Protein AF-A0A8T4XMF0-F1 (afdb_monomer_lite)

Sequence (176 aa):
LPIVILFSVSLYFYAMGRQKHLDGIYAISWLIYLPSLLYFSRIDWLQVLGLPINFQMFETKLSFTETLIIGISLVTGRILLFYISQIREIYLELLGRGAEKNDLEHVLPGMMMFTLLLAGSSTAASLAVSYLIPVFRHLLNSIIALLPYPYIIIGVICLTIIPLCIIIYFHSGASD

Structure (mmCIF, N/CA/C/O backbone):
data_AF-A0A8T4XMF0-F1
#
_entry.id   AF-A0A8T4XMF0-F1
#
loop_
_atom_site.group_PDB
_atom_site.id
_atom_site.type_symbol
_atom_site.label_atom_id
_atom_site.label_alt_id
_atom_site.label_comp_id
_atom_site.label_asym_id
_atom_site.label_entity_id
_atom_site.label_seq_id
_atom_site.pdbx_PDB_ins_code
_atom_site.Cartn_x
_atom_site.Cartn_y
_atom_site.Cartn_z
_atom_site.occupancy
_atom_site.B_iso_or_equiv
_atom_site.auth_seq_id
_atom_site.auth_comp_id
_atom_site.auth_asym_id
_atom_site.auth_atom_id
_atom_site.pdbx_PDB_model_num
ATOM 1 N N . LEU A 1 1 ? 13.112 -12.729 10.456 1.00 49.41 1 LEU A N 1
ATOM 2 C CA . LEU A 1 1 ? 13.511 -11.957 11.658 1.00 49.41 1 LEU A CA 1
ATOM 3 C C . LEU A 1 1 ? 13.043 -10.494 11.622 1.00 49.41 1 LEU A C 1
ATOM 5 O O . LEU A 1 1 ? 12.289 -10.139 12.518 1.00 49.41 1 LEU A O 1
ATOM 9 N N . PRO A 1 2 ? 13.358 -9.669 10.600 1.00 53.09 2 PRO A N 1
ATOM 10 C CA . PRO A 1 2 ? 12.950 -8.255 10.584 1.00 53.09 2 PRO A CA 1
ATOM 11 C C . PRO A 1 2 ? 11.427 -8.062 10.521 1.00 53.09 2 PRO A C 1
ATOM 13 O O . PRO A 1 2 ? 10.893 -7.233 11.242 1.00 53.09 2 PRO A O 1
ATOM 16 N N . ILE A 1 3 ? 10.717 -8.894 9.750 1.00 54.03 3 ILE A N 1
ATOM 17 C CA . ILE A 1 3 ? 9.246 -8.857 9.631 1.00 54.03 3 ILE A CA 1
ATOM 18 C C . ILE A 1 3 ? 8.566 -9.107 10.982 1.00 54.03 3 ILE A C 1
ATOM 20 O O . ILE A 1 3 ? 7.622 -8.415 11.336 1.00 54.03 3 ILE A O 1
ATOM 24 N N . VAL A 1 4 ? 9.079 -10.063 11.763 1.00 59.31 4 VAL A N 1
ATOM 25 C CA . VAL A 1 4 ? 8.535 -10.395 13.088 1.00 59.31 4 VAL A CA 1
ATOM 26 C C . VAL A 1 4 ? 8.745 -9.233 14.053 1.00 59.31 4 VAL A C 1
ATOM 28 O O . VAL A 1 4 ? 7.837 -8.894 14.796 1.00 59.31 4 VAL A O 1
ATOM 31 N N . ILE A 1 5 ? 9.904 -8.574 14.006 1.00 65.44 5 ILE A N 1
ATOM 32 C CA . ILE A 1 5 ? 10.178 -7.394 14.835 1.00 65.44 5 ILE A CA 1
ATOM 33 C C . ILE A 1 5 ? 9.244 -6.241 14.446 1.00 65.44 5 ILE A C 1
ATOM 35 O O . ILE A 1 5 ? 8.637 -5.632 15.318 1.00 65.44 5 ILE A O 1
ATOM 39 N N . LEU A 1 6 ? 9.070 -5.979 13.150 1.00 62.56 6 LEU A N 1
ATOM 40 C CA . LEU A 1 6 ? 8.220 -4.898 12.639 1.00 62.56 6 LEU A CA 1
ATOM 41 C C . LEU A 1 6 ? 6.738 -5.118 12.991 1.00 62.56 6 LEU A C 1
ATOM 43 O O . LEU A 1 6 ? 6.036 -4.189 13.403 1.00 62.56 6 LEU A O 1
ATOM 47 N N . PHE A 1 7 ? 6.286 -6.371 12.904 1.00 63.69 7 PHE A N 1
ATOM 48 C CA . PHE A 1 7 ? 4.936 -6.777 13.280 1.00 63.69 7 PHE A CA 1
ATOM 49 C C . PHE A 1 7 ? 4.720 -6.699 14.798 1.00 63.69 7 PHE A C 1
ATOM 51 O O . PHE A 1 7 ? 3.725 -6.130 15.242 1.00 63.69 7 PHE A O 1
ATOM 58 N N . SER A 1 8 ? 5.678 -7.174 15.601 1.00 64.69 8 SER A N 1
ATOM 59 C CA . SER A 1 8 ? 5.637 -7.095 17.069 1.00 64.69 8 SER A CA 1
ATOM 60 C C . SER A 1 8 ? 5.670 -5.657 17.581 1.00 64.69 8 SER A C 1
ATOM 62 O O . SER A 1 8 ? 4.947 -5.324 18.514 1.00 64.69 8 SER A O 1
ATOM 64 N N . VAL A 1 9 ? 6.460 -4.784 16.953 1.00 63.97 9 VAL A N 1
ATOM 65 C CA . VAL A 1 9 ? 6.493 -3.351 17.268 1.00 63.97 9 VAL A CA 1
ATOM 66 C C . VAL A 1 9 ? 5.151 -2.703 16.915 1.00 63.97 9 VAL A C 1
ATOM 68 O O . VAL A 1 9 ? 4.584 -1.999 17.746 1.00 63.97 9 VAL A O 1
ATOM 71 N N . SER A 1 10 ? 4.578 -3.001 15.744 1.00 60.16 10 SER A N 1
ATOM 72 C CA . SER A 1 10 ? 3.245 -2.496 15.373 1.00 60.16 10 SER A CA 1
ATOM 73 C C . SER A 1 10 ? 2.148 -2.962 16.341 1.00 60.16 10 SER A C 1
ATOM 75 O O . SER A 1 10 ? 1.297 -2.161 16.722 1.00 60.16 10 SER A O 1
ATOM 77 N N . LEU A 1 11 ? 2.196 -4.220 16.796 1.00 64.50 11 LEU A N 1
ATOM 78 C CA . LEU A 1 11 ? 1.278 -4.778 17.800 1.00 64.50 11 LEU A CA 1
ATOM 79 C C . LEU A 1 11 ? 1.460 -4.154 19.191 1.00 64.50 11 LEU A C 1
ATOM 81 O O . LEU A 1 11 ? 0.478 -3.858 19.872 1.00 64.50 11 LEU A O 1
ATOM 85 N N . TYR A 1 12 ? 2.704 -3.918 19.608 1.00 65.56 12 TYR A N 1
ATOM 86 C CA . TYR A 1 12 ? 3.015 -3.251 20.873 1.00 65.56 12 TYR A CA 1
ATOM 87 C C . TYR A 1 12 ? 2.469 -1.816 20.897 1.00 65.56 12 TYR A C 1
ATOM 89 O O . TYR A 1 12 ? 1.820 -1.406 21.858 1.00 65.56 12 TYR A O 1
ATOM 97 N N . PHE A 1 13 ? 2.653 -1.060 19.812 1.00 57.72 13 PHE A N 1
ATOM 98 C CA . PHE A 1 13 ? 2.126 0.302 19.720 1.00 57.72 13 PHE A CA 1
ATOM 99 C C . PHE A 1 13 ? 0.607 0.353 19.508 1.00 57.72 13 PHE A C 1
ATOM 101 O O . PHE A 1 13 ? -0.036 1.284 19.999 1.00 57.72 13 PHE A O 1
ATOM 108 N N . TYR A 1 14 ? 0.018 -0.667 18.873 1.00 58.78 14 TYR A N 1
ATOM 109 C CA . TYR A 1 14 ? -1.432 -0.885 18.858 1.00 58.78 14 TYR A CA 1
ATOM 110 C C . TYR A 1 14 ? -1.993 -1.011 20.283 1.00 58.78 14 TYR A C 1
ATOM 112 O O . TYR A 1 14 ? -2.947 -0.311 20.624 1.00 58.78 14 TYR A O 1
ATOM 120 N N . ALA A 1 15 ? -1.351 -1.805 21.149 1.00 59.88 15 ALA A N 1
ATOM 121 C CA . ALA A 1 15 ? -1.756 -1.944 22.550 1.00 59.88 15 ALA A CA 1
ATOM 122 C C . ALA A 1 15 ? -1.657 -0.622 23.342 1.00 59.88 15 ALA A C 1
ATOM 124 O O . ALA A 1 15 ? -2.391 -0.417 24.306 1.00 59.88 15 ALA A O 1
ATOM 125 N N . MET A 1 16 ? -0.786 0.299 22.918 1.00 57.88 16 MET A N 1
ATOM 126 C CA . MET A 1 16 ? -0.535 1.575 23.599 1.00 57.88 16 MET A CA 1
ATOM 127 C C . MET A 1 16 ? -1.443 2.732 23.131 1.00 57.88 16 MET A C 1
ATOM 129 O O . MET A 1 16 ? -1.453 3.803 23.740 1.00 57.88 16 MET A O 1
ATOM 133 N N . GLY A 1 17 ? -2.254 2.524 22.086 1.00 51.12 17 GLY A N 1
ATOM 134 C CA . GLY A 1 17 ? -3.506 3.256 21.862 1.00 51.12 17 GLY A CA 1
ATOM 135 C C . GLY A 1 17 ? -3.433 4.765 21.583 1.00 51.12 17 GLY A C 1
ATOM 136 O O . GLY A 1 17 ? -4.471 5.423 21.701 1.00 51.12 17 GLY A O 1
ATOM 137 N N . ARG A 1 18 ? -2.273 5.333 21.213 1.00 56.38 18 ARG A N 1
ATOM 138 C CA . ARG A 1 18 ? -2.134 6.753 20.821 1.00 56.38 18 ARG A CA 1
ATO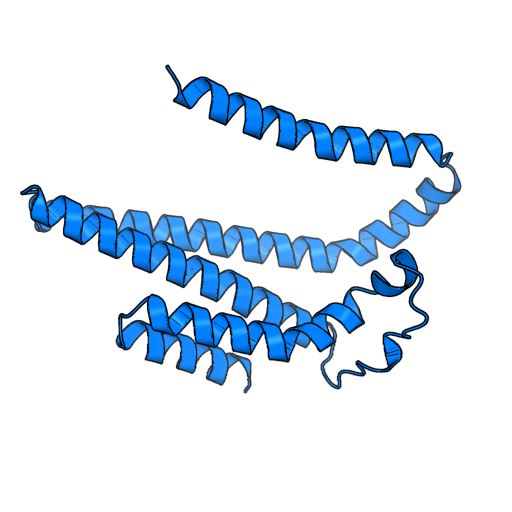M 139 C C . ARG A 1 18 ? -1.603 6.913 19.396 1.00 56.38 18 ARG A C 1
ATOM 141 O O . ARG A 1 18 ? -0.402 6.818 19.154 1.00 56.38 18 ARG A O 1
ATOM 148 N N . GLN A 1 19 ? -2.507 7.288 18.494 1.00 57.97 19 GLN A N 1
ATOM 149 C CA . GLN A 1 19 ? -2.270 7.603 17.078 1.00 57.97 19 GLN A CA 1
ATOM 150 C C . GLN A 1 19 ? -1.078 8.560 16.862 1.00 57.97 19 GLN A C 1
ATOM 152 O O . GLN A 1 19 ? -0.216 8.291 16.033 1.00 57.97 19 GLN A O 1
ATOM 157 N N . LYS A 1 20 ? -0.925 9.591 17.713 1.00 59.78 20 LYS A N 1
ATOM 158 C CA . LYS A 1 20 ? 0.198 10.554 17.646 1.00 59.78 20 LYS A CA 1
ATOM 159 C C . LYS A 1 20 ? 1.598 9.935 17.757 1.00 59.78 20 LYS A C 1
ATOM 161 O O . LYS A 1 20 ? 2.550 10.531 17.269 1.00 59.78 20 LYS A O 1
ATOM 166 N N . HIS A 1 21 ? 1.749 8.788 18.420 1.00 61.59 21 HIS A N 1
ATOM 167 C CA . HIS A 1 21 ? 3.061 8.139 18.559 1.00 61.59 21 HIS A CA 1
ATOM 168 C C . HIS A 1 21 ? 3.352 7.178 17.396 1.00 61.59 21 HIS A C 1
ATOM 170 O O . HIS A 1 21 ? 4.514 6.888 17.121 1.00 61.59 21 HIS A O 1
ATOM 176 N N . LEU A 1 22 ? 2.315 6.726 16.681 1.00 64.75 22 LEU A N 1
ATOM 177 C CA . LEU A 1 22 ? 2.446 5.827 15.534 1.00 64.75 22 LEU A CA 1
ATOM 178 C C . LEU A 1 22 ? 3.026 6.539 14.310 1.00 64.75 22 LEU A C 1
ATOM 180 O O . LEU A 1 22 ? 3.891 5.973 13.644 1.00 64.75 22 LEU A O 1
ATOM 184 N N . ASP A 1 23 ? 2.621 7.784 14.050 1.00 68.75 23 ASP A N 1
ATOM 185 C CA . ASP A 1 23 ? 3.101 8.539 12.885 1.00 68.75 23 ASP A CA 1
ATOM 186 C C . ASP A 1 23 ? 4.615 8.769 12.920 1.00 68.75 23 ASP A C 1
ATOM 188 O O . ASP A 1 23 ? 5.286 8.612 11.902 1.00 68.75 23 ASP A O 1
ATOM 192 N N . GLY A 1 24 ? 5.176 9.073 14.097 1.00 69.56 24 GLY A N 1
ATOM 193 C CA . GLY A 1 24 ? 6.617 9.284 14.258 1.00 69.56 24 GLY A CA 1
ATOM 194 C C . GLY A 1 24 ? 7.430 8.018 13.988 1.00 69.56 24 GLY A C 1
ATOM 195 O O . GLY A 1 24 ? 8.439 8.059 13.288 1.00 69.56 24 GLY A O 1
ATOM 196 N N . ILE A 1 25 ? 6.966 6.868 14.478 1.00 69.75 25 ILE A N 1
ATOM 197 C CA . ILE A 1 25 ? 7.649 5.581 14.280 1.00 69.75 25 ILE A CA 1
ATOM 198 C C . ILE A 1 25 ? 7.533 5.128 12.830 1.00 69.75 25 ILE A C 1
ATOM 200 O O . ILE A 1 25 ? 8.513 4.642 12.265 1.00 69.75 25 ILE A O 1
ATOM 204 N N . TYR A 1 26 ? 6.370 5.321 12.205 1.00 75.75 26 TYR A N 1
ATOM 205 C CA . TYR A 1 26 ? 6.212 5.065 10.778 1.00 75.75 26 TYR A CA 1
ATOM 206 C C . TYR A 1 26 ? 7.091 5.985 9.941 1.00 75.75 26 TYR A C 1
ATOM 208 O O . TYR A 1 26 ? 7.727 5.500 9.012 1.00 75.75 26 TYR A O 1
ATOM 216 N N . ALA A 1 27 ? 7.176 7.274 10.274 1.00 76.38 27 ALA A N 1
ATOM 217 C CA . ALA A 1 27 ? 8.048 8.217 9.581 1.00 76.38 27 ALA A CA 1
ATOM 218 C C . ALA A 1 27 ? 9.523 7.811 9.699 1.00 76.38 27 ALA A C 1
ATOM 220 O O . ALA A 1 27 ? 10.227 7.798 8.694 1.00 76.38 27 ALA A O 1
ATOM 221 N N . ILE A 1 28 ? 9.976 7.403 10.889 1.00 76.00 28 ILE A N 1
ATOM 222 C CA . ILE A 1 28 ? 11.344 6.906 11.103 1.00 76.00 28 ILE A CA 1
ATOM 223 C C . ILE A 1 28 ? 11.574 5.598 10.337 1.00 76.00 28 ILE A C 1
ATOM 225 O O . ILE A 1 28 ? 12.587 5.455 9.659 1.00 76.00 28 ILE A O 1
ATOM 229 N N . SER A 1 29 ? 10.625 4.661 10.393 1.00 78.62 29 SER A N 1
ATOM 230 C CA . SER A 1 29 ? 10.714 3.383 9.672 1.00 78.62 29 SER A CA 1
ATOM 231 C C . SER A 1 29 ? 10.795 3.606 8.162 1.00 78.62 29 SER A C 1
ATOM 233 O O . SER A 1 29 ? 11.615 2.985 7.489 1.00 78.62 29 SER A O 1
ATOM 235 N N . TRP A 1 30 ? 10.001 4.545 7.641 1.00 80.31 30 TRP A N 1
ATOM 236 C CA . TRP A 1 30 ? 10.061 4.988 6.252 1.00 80.31 30 TRP A CA 1
ATOM 237 C C . TRP A 1 30 ? 11.388 5.648 5.916 1.00 80.31 30 TRP A C 1
ATOM 239 O O . TRP A 1 30 ? 11.960 5.318 4.888 1.00 80.31 30 TRP A O 1
ATOM 249 N N . LEU A 1 31 ? 11.899 6.532 6.773 1.00 80.62 31 LEU A N 1
ATOM 250 C CA . LEU A 1 31 ? 13.163 7.231 6.552 1.00 80.62 31 LEU A CA 1
ATOM 251 C C . LEU A 1 31 ? 14.351 6.260 6.492 1.00 80.62 31 LEU A C 1
ATOM 253 O O . LEU A 1 31 ? 15.208 6.400 5.625 1.00 80.62 31 LEU A O 1
ATOM 257 N N . ILE A 1 32 ? 14.374 5.252 7.370 1.00 79.00 32 ILE A N 1
ATOM 258 C CA . ILE A 1 32 ? 15.411 4.205 7.394 1.00 79.00 32 ILE A CA 1
ATOM 259 C C . ILE A 1 32 ? 15.320 3.310 6.153 1.00 79.00 32 ILE A C 1
ATOM 261 O O . ILE A 1 32 ? 16.339 2.882 5.615 1.00 79.00 32 ILE A O 1
ATOM 265 N N . TYR A 1 33 ? 14.105 3.012 5.697 1.00 82.12 33 TYR A N 1
ATOM 266 C CA . TYR A 1 33 ? 13.864 2.115 4.570 1.00 82.12 33 TYR A CA 1
ATOM 267 C C . TYR A 1 33 ? 13.949 2.815 3.196 1.00 82.12 33 TYR A C 1
ATOM 269 O O . TYR A 1 33 ? 14.238 2.167 2.186 1.00 82.12 33 TYR A O 1
ATOM 277 N N . LEU A 1 34 ? 13.781 4.142 3.157 1.00 80.75 34 LEU A N 1
ATOM 278 C CA . LEU A 1 34 ? 13.798 4.980 1.953 1.00 80.75 34 LEU A CA 1
ATOM 279 C C . LEU A 1 34 ? 15.001 4.708 1.032 1.00 80.75 34 LEU A C 1
ATOM 281 O O . LEU A 1 34 ? 14.772 4.517 -0.162 1.00 80.75 34 LEU A O 1
ATOM 285 N N . PRO A 1 35 ? 16.257 4.616 1.521 1.00 77.44 35 PRO A N 1
ATOM 286 C CA . PRO A 1 35 ? 17.410 4.387 0.652 1.00 77.44 35 PRO A CA 1
ATOM 287 C C . PRO A 1 35 ? 17.311 3.084 -0.148 1.00 77.44 35 PRO A C 1
ATOM 289 O O . PRO A 1 35 ? 17.630 3.062 -1.333 1.00 77.44 35 PRO A O 1
ATOM 292 N N . SER A 1 36 ? 16.805 2.012 0.474 1.00 80.75 36 SER A N 1
ATOM 293 C CA . SER A 1 36 ? 16.647 0.715 -0.198 1.00 80.75 36 SER A CA 1
ATOM 294 C C . SER A 1 36 ? 15.568 0.778 -1.278 1.00 80.75 36 SER A C 1
ATOM 296 O O . SER A 1 36 ? 15.741 0.230 -2.364 1.00 80.75 36 SER A O 1
ATOM 298 N N . LEU A 1 37 ? 14.470 1.489 -1.014 1.00 78.62 37 LEU A N 1
ATOM 299 C CA . LEU A 1 37 ? 13.403 1.672 -1.995 1.00 78.62 37 LEU A CA 1
ATOM 300 C C . LEU A 1 37 ? 13.868 2.524 -3.185 1.00 78.62 37 LEU A C 1
ATOM 302 O O . LEU A 1 37 ? 13.570 2.194 -4.332 1.00 78.62 37 LEU A O 1
ATOM 306 N N . LEU A 1 38 ? 14.647 3.575 -2.928 1.00 77.31 38 LEU A N 1
ATOM 307 C CA . LEU A 1 38 ? 15.236 4.421 -3.967 1.00 77.31 38 LEU A CA 1
ATOM 308 C C . LEU A 1 38 ? 16.238 3.657 -4.839 1.00 77.31 38 LEU A C 1
ATOM 310 O O . LEU A 1 38 ? 16.194 3.790 -6.061 1.00 77.31 38 LEU A O 1
ATOM 314 N N . TYR A 1 39 ? 17.067 2.804 -4.232 1.00 76.75 39 TYR A N 1
ATOM 315 C CA . TYR A 1 39 ? 18.015 1.955 -4.955 1.00 76.75 39 TYR A CA 1
ATOM 316 C C . TYR A 1 39 ? 17.320 1.051 -5.989 1.00 76.75 39 TYR A C 1
ATOM 318 O O . TYR A 1 39 ? 17.741 0.974 -7.144 1.00 76.75 39 TYR A O 1
ATOM 326 N N . PHE A 1 40 ? 16.210 0.402 -5.615 1.00 76.12 40 PHE A N 1
ATOM 327 C CA . PHE A 1 40 ? 15.463 -0.467 -6.534 1.00 76.12 40 PHE A CA 1
ATOM 328 C C . PHE A 1 40 ? 14.502 0.276 -7.470 1.00 76.12 40 PHE A C 1
ATOM 330 O O . PHE A 1 40 ? 14.158 -0.268 -8.520 1.00 76.12 40 PHE A O 1
ATOM 337 N N . SER A 1 41 ? 14.102 1.505 -7.133 1.00 72.00 41 SER A N 1
ATOM 338 C CA . SER A 1 41 ? 13.255 2.350 -7.983 1.00 72.00 41 SER A CA 1
ATOM 339 C C . SER A 1 41 ? 13.926 2.668 -9.326 1.00 72.00 41 SER A C 1
ATOM 341 O O . SER A 1 41 ? 13.241 2.770 -10.342 1.00 72.00 41 SER A O 1
ATOM 343 N N . ARG A 1 42 ? 15.267 2.779 -9.364 1.00 64.50 42 ARG A N 1
ATOM 344 C CA . ARG A 1 42 ? 16.060 3.182 -10.551 1.00 64.50 42 ARG A CA 1
ATOM 345 C C . ARG A 1 42 ? 15.611 4.501 -11.203 1.00 64.50 42 ARG A C 1
ATOM 347 O O . ARG A 1 42 ? 16.032 4.813 -12.313 1.00 64.50 42 ARG A O 1
ATOM 354 N N . ILE A 1 43 ? 14.741 5.262 -10.542 1.00 61.09 43 ILE A N 1
ATOM 355 C CA . ILE A 1 43 ? 14.368 6.613 -10.939 1.00 61.09 43 ILE A CA 1
ATOM 356 C C . ILE A 1 43 ? 15.462 7.521 -10.386 1.00 61.09 43 ILE A C 1
ATOM 358 O O . ILE A 1 43 ? 15.552 7.692 -9.175 1.00 61.09 43 ILE A O 1
ATOM 362 N N . ASP A 1 44 ? 16.274 8.117 -11.256 1.00 60.84 44 ASP A N 1
ATOM 363 C CA . ASP A 1 44 ? 17.265 9.121 -10.862 1.00 60.84 44 ASP A CA 1
ATOM 364 C C . ASP A 1 44 ? 16.603 10.510 -10.799 1.00 60.84 44 ASP A C 1
ATOM 366 O O . ASP A 1 44 ? 16.850 11.395 -11.615 1.00 60.84 44 ASP A O 1
ATOM 370 N N . TRP A 1 45 ? 15.720 10.727 -9.822 1.00 58.06 45 TRP A N 1
ATOM 371 C CA . TRP A 1 45 ? 15.004 12.005 -9.639 1.00 58.06 45 TRP A CA 1
ATOM 372 C C . TRP A 1 45 ? 15.958 13.186 -9.399 1.00 58.06 45 TRP A C 1
ATOM 374 O O . TRP A 1 45 ? 15.660 14.309 -9.796 1.00 58.06 45 TRP A O 1
ATOM 384 N N . LEU A 1 46 ? 17.144 12.938 -8.832 1.00 58.78 46 LEU A N 1
ATOM 385 C CA . LEU A 1 46 ? 18.211 13.941 -8.723 1.00 58.78 46 LEU A CA 1
ATOM 386 C C . LEU A 1 46 ? 18.847 14.276 -10.078 1.00 58.78 46 LEU A C 1
ATOM 388 O O . LEU A 1 46 ? 19.170 15.438 -10.313 1.00 58.78 46 LEU A O 1
ATOM 392 N N . GLN A 1 47 ? 18.950 13.310 -10.996 1.00 60.66 47 GLN A N 1
ATOM 393 C CA . GLN A 1 47 ? 19.414 13.557 -12.363 1.00 60.66 47 GLN A CA 1
ATOM 394 C C . GLN A 1 47 ? 18.379 14.364 -13.157 1.00 60.66 47 GLN A C 1
ATOM 396 O O . GLN A 1 47 ? 18.752 15.268 -13.902 1.00 60.66 47 GLN A O 1
ATOM 401 N N . VAL A 1 48 ? 17.082 14.119 -12.927 1.00 56.06 48 VAL A N 1
ATOM 402 C CA . VAL A 1 48 ? 15.987 14.960 -13.451 1.00 56.06 48 VAL A CA 1
ATOM 403 C C . VAL A 1 48 ? 16.084 16.405 -12.930 1.00 56.06 48 VAL A C 1
ATOM 405 O O . VAL A 1 48 ? 15.732 17.337 -13.647 1.00 56.06 48 VAL A O 1
ATOM 408 N N . LEU A 1 49 ? 16.618 16.608 -11.721 1.00 60.16 49 LEU A N 1
ATOM 409 C CA . LEU A 1 49 ? 16.879 17.923 -11.116 1.00 60.16 49 LEU A CA 1
ATOM 4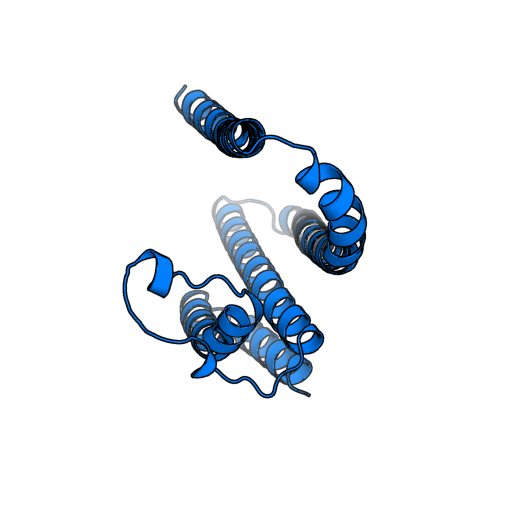10 C C . LEU A 1 49 ? 18.287 18.485 -11.418 1.00 60.16 49 LEU A C 1
ATOM 412 O O . LEU A 1 49 ? 18.657 19.524 -10.874 1.00 60.16 49 LEU A O 1
ATOM 416 N N . GLY A 1 50 ? 19.077 17.827 -12.275 1.00 53.44 50 GLY A N 1
ATOM 417 C CA . GLY A 1 50 ? 20.409 18.288 -12.690 1.00 53.44 50 GLY A CA 1
ATOM 418 C C . GLY A 1 50 ? 21.523 18.121 -11.648 1.00 53.44 50 GLY A C 1
ATOM 419 O O . GLY A 1 50 ? 22.623 18.638 -11.843 1.00 53.44 50 GLY A O 1
ATOM 420 N N . LEU A 1 51 ? 21.275 17.402 -10.551 1.00 61.94 51 LEU A N 1
ATOM 421 C CA . LEU A 1 51 ? 22.277 17.116 -9.526 1.00 61.94 51 LEU A CA 1
ATOM 422 C C . LEU A 1 51 ? 23.036 15.823 -9.884 1.00 61.94 51 LEU A C 1
ATOM 424 O O . LEU A 1 51 ? 22.406 14.773 -10.025 1.00 61.94 51 LEU A O 1
ATOM 428 N N . PRO A 1 52 ? 24.381 15.848 -9.995 1.00 57.00 52 PRO A N 1
ATOM 429 C CA . PRO A 1 52 ? 25.199 14.688 -10.359 1.00 57.00 52 PRO A CA 1
ATOM 430 C C . PRO A 1 52 ? 25.419 13.756 -9.155 1.00 57.00 52 PRO A C 1
ATOM 432 O O . PRO A 1 52 ? 26.547 13.404 -8.812 1.00 57.00 52 PRO A O 1
ATOM 435 N N . ILE A 1 53 ? 24.343 13.390 -8.460 1.00 58.62 53 ILE A N 1
ATOM 436 C CA . ILE A 1 53 ? 24.397 12.468 -7.327 1.00 58.62 53 ILE A CA 1
ATOM 437 C C . ILE A 1 53 ? 24.046 11.083 -7.858 1.00 58.62 53 ILE A C 1
ATOM 439 O O . ILE A 1 53 ? 22.907 10.812 -8.228 1.00 58.62 53 ILE A O 1
ATOM 443 N N . ASN A 1 54 ? 25.047 10.211 -7.918 1.00 57.12 54 ASN A N 1
ATOM 444 C CA . ASN A 1 54 ? 24.875 8.828 -8.334 1.00 57.12 54 ASN A CA 1
ATOM 445 C C . ASN A 1 54 ? 24.227 8.031 -7.185 1.00 57.12 54 ASN A C 1
ATOM 447 O O . ASN A 1 54 ? 24.822 7.888 -6.111 1.00 57.12 54 ASN A O 1
ATOM 451 N N . PHE A 1 55 ? 23.015 7.505 -7.397 1.00 55.75 55 PHE A N 1
ATOM 452 C CA . PHE A 1 55 ? 22.282 6.713 -6.396 1.00 55.75 55 PHE A CA 1
ATOM 453 C C . PHE A 1 55 ? 22.974 5.390 -6.034 1.00 55.75 55 PHE A C 1
ATOM 455 O O . PHE A 1 55 ? 22.578 4.750 -5.060 1.00 55.75 55 PHE A O 1
ATOM 462 N N . GLN A 1 56 ? 24.056 5.016 -6.731 1.00 55.31 56 GLN A N 1
ATOM 463 C CA . GLN A 1 56 ? 24.977 3.962 -6.291 1.00 55.31 56 GLN A CA 1
ATOM 464 C C . GLN A 1 56 ? 25.547 4.199 -4.881 1.00 55.31 56 GLN A C 1
ATOM 466 O O . GLN A 1 56 ? 25.973 3.244 -4.248 1.00 55.31 56 GLN A O 1
ATOM 471 N N . MET A 1 57 ? 25.508 5.423 -4.334 1.00 53.56 57 MET A N 1
ATOM 472 C CA . MET A 1 57 ? 25.870 5.649 -2.925 1.00 53.56 57 MET A CA 1
ATOM 473 C C . MET A 1 57 ? 24.882 5.037 -1.914 1.00 53.56 57 MET A C 1
ATOM 475 O O . MET A 1 57 ? 25.244 4.848 -0.755 1.00 53.56 57 MET A O 1
ATOM 479 N N . PHE A 1 58 ? 23.658 4.694 -2.327 1.00 61.97 58 PHE A N 1
ATOM 480 C CA . PHE A 1 58 ? 22.667 4.013 -1.487 1.00 61.97 58 PHE A CA 1
ATOM 481 C C . PHE A 1 58 ? 22.696 2.495 -1.700 1.00 61.97 58 PHE A C 1
ATOM 483 O O . PHE A 1 58 ? 21.652 1.863 -1.864 1.00 61.97 58 PHE A O 1
ATOM 490 N N . GLU A 1 59 ? 23.890 1.897 -1.724 1.00 62.66 59 GLU A N 1
ATOM 491 C CA . GLU A 1 59 ? 24.034 0.442 -1.774 1.00 62.66 59 GLU A CA 1
ATOM 492 C C . GLU A 1 59 ? 23.309 -0.203 -0.589 1.00 62.66 59 GLU A C 1
ATOM 494 O O . GLU A 1 59 ? 23.648 -0.004 0.581 1.00 62.66 59 GLU A O 1
ATOM 499 N N . THR A 1 60 ? 22.286 -0.994 -0.903 1.00 66.25 60 THR A N 1
ATOM 500 C CA . THR A 1 60 ? 21.561 -1.786 0.083 1.00 66.25 60 THR A CA 1
ATOM 501 C C . THR A 1 60 ? 22.011 -3.237 0.019 1.00 66.25 60 THR A C 1
ATOM 503 O O . THR A 1 60 ? 22.170 -3.818 -1.052 1.00 66.25 60 THR A O 1
ATOM 506 N N . LYS A 1 61 ? 22.206 -3.842 1.194 1.00 75.56 61 LYS A N 1
ATOM 507 C CA . LYS A 1 61 ? 22.471 -5.283 1.320 1.00 75.56 61 LYS A CA 1
ATOM 508 C C . LYS A 1 61 ? 21.199 -6.125 1.179 1.00 75.56 61 LYS A C 1
ATOM 510 O O . LYS A 1 61 ? 21.294 -7.348 1.157 1.00 75.56 61 LYS A O 1
ATOM 515 N N . LEU A 1 62 ? 20.025 -5.489 1.143 1.00 79.19 62 LEU A N 1
ATOM 516 C CA . LEU A 1 62 ? 18.737 -6.169 1.047 1.00 79.19 62 LEU A CA 1
ATOM 517 C C . LEU A 1 62 ? 18.450 -6.579 -0.396 1.00 79.19 62 LEU A C 1
ATOM 519 O O . LEU A 1 62 ? 18.647 -5.804 -1.332 1.00 79.19 62 LEU A O 1
ATOM 523 N N . SER A 1 63 ? 17.926 -7.789 -0.576 1.00 85.06 63 SER A N 1
ATOM 524 C CA . SER A 1 63 ? 17.439 -8.236 -1.880 1.00 85.06 63 SER A CA 1
ATOM 525 C C . SER A 1 63 ? 16.184 -7.462 -2.307 1.00 85.06 63 SER A C 1
ATOM 527 O O . SER A 1 63 ? 15.473 -6.868 -1.489 1.00 85.06 63 SER A O 1
ATOM 529 N N . PHE A 1 64 ? 15.872 -7.496 -3.607 1.00 82.06 64 PHE A N 1
ATOM 530 C CA . PHE A 1 64 ? 14.661 -6.871 -4.148 1.00 82.06 64 PHE A CA 1
ATOM 531 C C . PHE A 1 64 ? 13.393 -7.414 -3.475 1.00 82.06 64 PHE A C 1
ATOM 533 O O . PHE A 1 64 ? 12.519 -6.645 -3.090 1.00 82.06 64 PHE A O 1
ATOM 540 N N . THR A 1 65 ? 13.314 -8.733 -3.284 1.00 83.12 65 THR A N 1
ATOM 541 C CA . THR A 1 65 ? 12.161 -9.400 -2.668 1.00 83.12 65 THR A CA 1
ATOM 542 C C . THR A 1 65 ? 11.982 -8.990 -1.211 1.00 83.12 65 THR A C 1
ATOM 544 O O . THR A 1 65 ? 10.869 -8.687 -0.790 1.00 83.12 65 THR A O 1
ATOM 547 N N . GLU A 1 66 ? 13.069 -8.935 -0.438 1.00 82.44 66 GLU A N 1
ATOM 548 C CA . GLU A 1 66 ? 13.018 -8.466 0.951 1.00 82.44 66 GLU A CA 1
ATOM 549 C C . GLU A 1 66 ? 12.592 -7.006 1.020 1.00 82.44 66 GLU A C 1
ATOM 551 O O . GLU A 1 66 ? 11.726 -6.657 1.821 1.00 82.44 66 GLU A O 1
ATOM 556 N N . THR A 1 67 ? 13.152 -6.172 0.141 1.00 84.31 67 THR A N 1
ATOM 557 C CA . THR A 1 67 ? 12.755 -4.772 0.019 1.00 84.31 67 THR A CA 1
ATOM 558 C C . THR A 1 67 ? 11.260 -4.690 -0.266 1.00 84.31 67 THR A C 1
ATOM 560 O O . THR A 1 67 ? 10.542 -4.088 0.524 1.00 84.31 67 THR A O 1
ATOM 563 N N . LEU A 1 68 ? 10.752 -5.362 -1.298 1.00 84.44 68 LEU A N 1
ATOM 564 C CA . LEU A 1 68 ? 9.333 -5.358 -1.659 1.00 84.44 68 LEU A CA 1
ATOM 565 C C . LEU A 1 68 ? 8.425 -5.773 -0.490 1.00 84.44 68 LEU A C 1
ATOM 567 O O . LEU A 1 68 ? 7.454 -5.079 -0.191 1.00 84.44 68 LEU A O 1
ATOM 571 N N . ILE A 1 69 ? 8.758 -6.866 0.202 1.00 84.06 69 ILE A N 1
ATOM 572 C CA . ILE A 1 69 ? 7.975 -7.364 1.341 1.00 84.06 69 ILE A CA 1
ATOM 573 C C . ILE A 1 69 ? 7.961 -6.344 2.484 1.00 84.06 69 ILE A C 1
ATOM 575 O O . ILE A 1 69 ? 6.898 -6.079 3.047 1.00 84.06 69 ILE A O 1
ATOM 579 N N . ILE A 1 70 ? 9.110 -5.743 2.815 1.00 84.31 70 ILE A N 1
ATOM 580 C CA . ILE A 1 70 ? 9.195 -4.721 3.868 1.00 84.31 70 ILE A CA 1
ATOM 581 C C . ILE A 1 70 ? 8.350 -3.500 3.489 1.00 84.31 70 ILE A C 1
ATOM 583 O O . ILE A 1 70 ? 7.543 -3.052 4.303 1.00 84.31 70 ILE A O 1
ATOM 587 N N . GLY A 1 71 ? 8.467 -3.010 2.254 1.00 84.75 71 GLY A N 1
ATOM 588 C CA . GLY A 1 71 ? 7.711 -1.852 1.773 1.00 84.75 71 GLY A CA 1
ATOM 589 C C . GLY A 1 71 ? 6.203 -2.089 1.819 1.00 84.75 71 GLY A C 1
ATOM 590 O O . GLY A 1 71 ? 5.467 -1.278 2.379 1.00 84.75 71 GLY A O 1
ATOM 591 N N . ILE A 1 72 ? 5.749 -3.242 1.327 1.00 85.31 72 ILE A N 1
ATOM 592 C CA . ILE A 1 72 ? 4.342 -3.649 1.402 1.00 85.31 72 ILE A CA 1
ATOM 593 C C . ILE A 1 72 ? 3.888 -3.757 2.858 1.00 85.31 72 ILE A C 1
ATOM 595 O O . ILE A 1 72 ? 2.849 -3.211 3.210 1.00 85.31 72 ILE A O 1
ATOM 599 N N . SER A 1 73 ? 4.674 -4.394 3.731 1.00 83.56 73 SER A N 1
ATOM 600 C CA . SER A 1 73 ? 4.309 -4.536 5.145 1.00 83.56 73 SER A CA 1
ATOM 601 C C . SER A 1 73 ? 4.158 -3.185 5.851 1.00 83.56 73 SER A C 1
ATOM 603 O O . SER A 1 73 ? 3.225 -3.008 6.632 1.00 83.56 73 SER A O 1
ATOM 605 N N . LEU A 1 74 ? 5.017 -2.211 5.527 1.00 83.31 74 LEU A N 1
ATOM 606 C CA . LEU A 1 74 ? 4.942 -0.852 6.057 1.00 83.31 74 LEU A CA 1
ATOM 607 C C . LEU A 1 74 ? 3.706 -0.112 5.533 1.00 83.31 74 LEU A C 1
ATOM 609 O O . LEU A 1 74 ? 2.988 0.510 6.313 1.00 83.31 74 LEU A O 1
ATOM 613 N N . VAL A 1 75 ? 3.422 -0.179 4.232 1.00 83.88 75 VAL A N 1
ATOM 614 C CA . VAL A 1 75 ? 2.229 0.468 3.658 1.00 83.88 75 VAL A CA 1
ATOM 615 C C . VAL A 1 75 ? 0.956 -0.147 4.240 1.00 83.88 75 VAL A C 1
ATOM 617 O O . VAL A 1 75 ? 0.110 0.571 4.774 1.00 83.88 75 VAL A O 1
ATOM 620 N N . THR A 1 76 ? 0.839 -1.472 4.198 1.00 84.06 76 THR A N 1
ATOM 621 C CA . THR A 1 76 ? -0.339 -2.203 4.673 1.00 84.06 76 THR A CA 1
ATOM 622 C C . THR A 1 76 ? -0.537 -2.017 6.174 1.00 84.06 76 THR A C 1
ATOM 624 O O . THR A 1 76 ? -1.652 -1.739 6.613 1.00 84.06 76 THR A O 1
ATOM 627 N N . GLY A 1 77 ? 0.537 -2.087 6.965 1.00 80.75 77 GLY A N 1
ATOM 628 C CA . GLY A 1 77 ? 0.485 -1.833 8.403 1.00 80.75 77 GLY A CA 1
ATOM 629 C C . GLY A 1 77 ? 0.006 -0.418 8.729 1.00 80.75 77 GLY A C 1
ATOM 630 O O . GLY A 1 77 ? -0.852 -0.245 9.597 1.00 80.75 77 GLY A O 1
ATOM 631 N N . ARG A 1 78 ? 0.484 0.591 7.988 1.00 80.56 78 ARG A N 1
ATOM 632 C CA . ARG A 1 78 ? 0.041 1.981 8.155 1.00 80.56 78 ARG A CA 1
ATOM 633 C C . ARG A 1 78 ? -1.444 2.140 7.843 1.00 80.56 78 ARG A C 1
ATOM 635 O O . ARG A 1 78 ? -2.156 2.777 8.615 1.00 80.56 78 ARG A O 1
ATOM 642 N N . ILE A 1 79 ? -1.904 1.563 6.734 1.00 83.12 79 ILE A N 1
ATOM 643 C CA . ILE A 1 79 ? -3.309 1.617 6.312 1.00 83.12 79 ILE A CA 1
ATOM 644 C C . ILE A 1 79 ? -4.206 0.977 7.376 1.00 83.12 79 ILE A C 1
ATOM 646 O O . ILE A 1 79 ? -5.182 1.591 7.801 1.00 83.12 79 ILE A O 1
ATOM 650 N N . LEU A 1 80 ? -3.852 -0.220 7.852 1.00 83.44 80 LEU A N 1
ATOM 651 C CA . LEU A 1 80 ? -4.618 -0.916 8.886 1.00 83.44 80 LEU A CA 1
ATOM 652 C C . LEU A 1 80 ? -4.717 -0.086 10.167 1.00 83.44 80 LEU A C 1
ATOM 654 O O . LEU A 1 80 ? -5.811 0.101 10.688 1.00 83.44 80 LEU A O 1
ATOM 658 N N . LEU A 1 81 ? -3.599 0.455 10.653 1.00 80.38 81 LEU A N 1
ATOM 659 C CA . LEU A 1 81 ? -3.596 1.279 11.862 1.00 80.38 81 LEU A CA 1
ATOM 660 C C . LEU A 1 81 ? -4.410 2.564 11.698 1.00 80.38 81 LEU A C 1
ATOM 662 O O . LEU A 1 81 ? -5.130 2.946 12.620 1.00 80.38 81 LEU A O 1
ATOM 666 N N . PHE A 1 82 ? -4.328 3.204 10.531 1.00 82.44 82 PHE A N 1
ATOM 667 C CA . PHE A 1 82 ? -5.126 4.384 10.220 1.00 82.44 82 PHE A CA 1
ATOM 668 C C . PHE A 1 82 ? -6.626 4.074 10.288 1.00 82.44 82 PHE A C 1
ATOM 670 O O . PHE A 1 82 ? -7.353 4.738 11.025 1.00 82.44 82 PHE A O 1
ATOM 677 N N . TYR A 1 83 ? -7.081 3.029 9.592 1.00 82.94 83 TYR A N 1
ATOM 678 C CA . TYR A 1 83 ? -8.493 2.644 9.592 1.00 82.94 83 TYR A CA 1
ATOM 679 C C . TYR A 1 83 ? -8.977 2.162 10.957 1.00 82.94 83 TYR A C 1
ATOM 681 O O . TYR A 1 83 ? -10.075 2.513 11.368 1.00 82.94 83 TYR A O 1
ATOM 689 N N . ILE A 1 84 ? -8.163 1.409 11.693 1.00 83.31 84 ILE A N 1
ATOM 690 C CA . ILE A 1 84 ? -8.491 0.988 13.060 1.00 83.31 84 ILE A CA 1
ATOM 691 C C . ILE A 1 84 ? -8.696 2.203 13.969 1.00 83.31 84 ILE A C 1
ATOM 693 O O . ILE A 1 84 ? -9.637 2.224 14.762 1.00 83.31 84 ILE A O 1
ATOM 697 N N . SER A 1 85 ? -7.836 3.219 13.857 1.00 82.50 85 SER A N 1
ATOM 698 C CA . SER A 1 85 ? -7.987 4.440 14.647 1.00 82.50 85 SER A CA 1
ATOM 699 C C . SER A 1 85 ? -9.265 5.190 14.285 1.00 82.50 85 SER A C 1
ATOM 701 O O . SER A 1 85 ? -10.005 5.584 15.180 1.00 82.50 85 SER A O 1
ATOM 703 N N . GLN A 1 86 ? -9.570 5.298 12.989 1.00 84.94 86 GLN A N 1
ATOM 704 C CA . GLN A 1 86 ? -10.815 5.902 12.510 1.00 84.94 86 GLN A CA 1
ATOM 705 C C . GLN A 1 86 ? -12.052 5.146 13.009 1.00 84.94 86 GLN A C 1
ATOM 707 O O . GLN A 1 86 ? -12.987 5.750 13.520 1.00 84.94 86 GLN A O 1
ATOM 712 N N . ILE A 1 87 ? -12.043 3.811 12.941 1.00 85.88 87 ILE A N 1
ATOM 713 C CA . ILE A 1 87 ? -13.129 2.970 13.463 1.00 85.88 87 ILE A CA 1
ATOM 714 C C . ILE A 1 87 ? -13.333 3.226 14.962 1.00 85.88 87 ILE A C 1
ATOM 716 O O . ILE A 1 87 ? -14.470 3.325 15.419 1.00 85.88 87 ILE A O 1
ATOM 720 N N . ARG A 1 88 ? -12.249 3.359 15.735 1.00 85.62 88 ARG A N 1
ATOM 721 C CA . ARG A 1 88 ? -12.327 3.658 17.170 1.00 85.62 88 ARG A CA 1
ATOM 722 C C . ARG A 1 88 ? -12.913 5.044 17.441 1.00 85.62 88 ARG A C 1
ATOM 724 O O . ARG A 1 88 ? -13.704 5.178 18.371 1.00 85.62 88 ARG A O 1
ATOM 731 N N . GLU A 1 89 ? -12.526 6.057 16.673 1.00 86.94 89 GLU A N 1
ATOM 732 C CA . GLU A 1 89 ? -13.081 7.411 16.796 1.00 86.94 89 GLU A CA 1
ATOM 733 C C . GLU A 1 89 ? -14.577 7.425 16.478 1.00 86.94 89 GLU A C 1
ATOM 735 O O . GLU A 1 89 ? -15.359 7.896 17.301 1.00 86.94 89 GLU A O 1
ATOM 740 N N . ILE A 1 90 ? -14.981 6.796 15.370 1.00 88.06 90 ILE A N 1
ATOM 741 C CA . ILE A 1 90 ? -16.389 6.639 14.981 1.00 88.06 90 ILE A CA 1
ATOM 742 C C . ILE A 1 90 ? -17.173 5.901 16.073 1.00 88.06 90 ILE A C 1
ATOM 744 O O . ILE A 1 90 ? -18.269 6.317 16.441 1.00 88.06 90 ILE A O 1
ATOM 748 N N . TYR A 1 91 ? -16.610 4.831 16.639 1.00 88.12 91 TYR A N 1
ATOM 749 C CA . TYR A 1 91 ? -17.242 4.087 17.729 1.00 88.12 91 TYR A CA 1
ATOM 750 C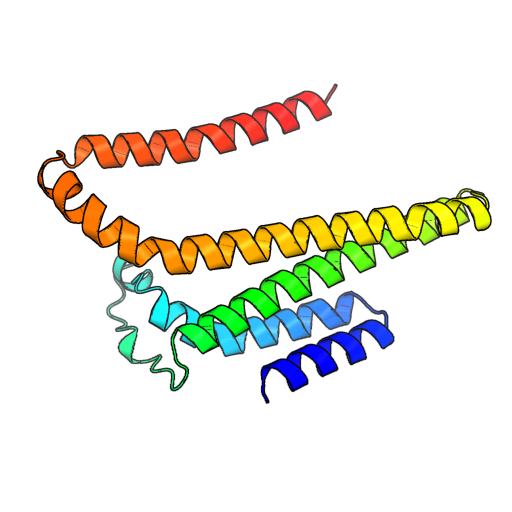 C . TYR A 1 91 ? -17.481 4.970 18.963 1.00 88.12 91 TYR A C 1
ATOM 752 O O . TYR A 1 91 ? -18.578 4.971 19.522 1.00 88.12 91 TYR A O 1
ATOM 760 N N . LEU A 1 92 ? -16.470 5.737 19.3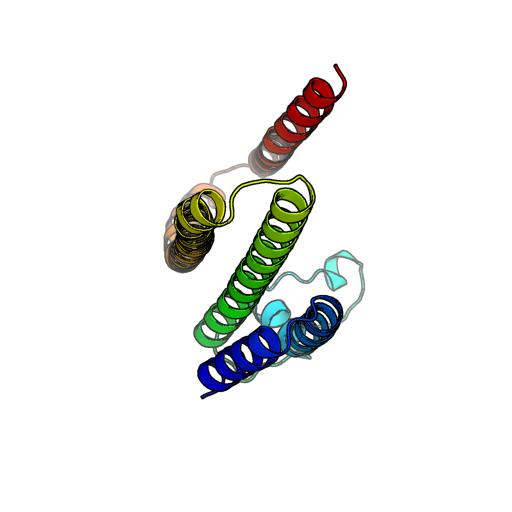90 1.00 90.00 92 LEU A N 1
ATOM 761 C CA . LEU A 1 92 ? -16.585 6.637 20.543 1.00 90.00 92 LEU A CA 1
ATOM 762 C C . LEU A 1 92 ? -17.567 7.781 20.279 1.00 90.00 92 LEU A C 1
ATOM 764 O O . LEU A 1 92 ? -18.317 8.160 21.178 1.00 90.00 92 LEU A O 1
ATOM 768 N N . GLU A 1 93 ? -17.585 8.307 19.058 1.00 90.62 93 GLU A N 1
ATOM 769 C CA . GLU A 1 93 ? -18.514 9.351 18.645 1.00 90.62 93 GLU A CA 1
ATOM 770 C C . GLU A 1 93 ? -19.965 8.853 18.654 1.00 90.62 93 GLU A C 1
ATOM 772 O O . GLU A 1 93 ? -20.836 9.512 19.223 1.00 90.62 93 GLU A O 1
ATOM 777 N N . LEU A 1 94 ? -20.233 7.675 18.085 1.00 90.31 94 LEU A N 1
ATOM 778 C CA . LEU A 1 94 ? -21.574 7.088 18.067 1.00 90.31 94 LEU A CA 1
ATOM 779 C C . LEU A 1 94 ? -22.060 6.738 19.477 1.00 90.31 94 LEU A C 1
ATOM 781 O O . LEU A 1 94 ? -23.210 7.019 19.816 1.00 90.31 94 LEU A O 1
ATOM 785 N N . LEU A 1 95 ? -21.177 6.203 20.323 1.00 93.06 95 LEU A N 1
ATOM 786 C CA . LEU A 1 95 ? -21.487 5.942 21.728 1.00 93.06 95 LEU A CA 1
ATOM 787 C C . LEU A 1 95 ? -21.791 7.248 22.482 1.00 93.06 95 LEU A C 1
ATOM 789 O O . LEU A 1 95 ? -22.747 7.306 23.253 1.00 93.06 95 LEU A O 1
ATOM 793 N N . GLY A 1 96 ? -21.042 8.322 22.208 1.00 93.38 96 GLY A N 1
ATOM 794 C CA . GLY A 1 96 ? -21.305 9.659 22.752 1.00 93.38 96 GLY A CA 1
ATOM 795 C C . GLY A 1 96 ? -22.626 10.278 22.280 1.00 93.38 96 GLY A C 1
ATOM 796 O O . GLY A 1 96 ? -23.221 11.075 23.003 1.00 93.38 96 GLY A O 1
ATOM 797 N N . ARG A 1 97 ? -23.122 9.882 21.101 1.00 94.06 97 ARG A N 1
ATOM 798 C CA . ARG A 1 97 ? -24.429 10.286 20.549 1.00 94.06 97 ARG A CA 1
ATOM 799 C C . ARG A 1 97 ? -25.602 9.438 21.063 1.00 94.06 97 ARG A C 1
ATOM 801 O O . ARG A 1 97 ? -26.735 9.676 20.653 1.00 94.06 97 ARG A O 1
ATOM 808 N N . GLY A 1 98 ? -25.352 8.482 21.961 1.00 93.12 98 GLY A N 1
ATOM 809 C CA . GLY A 1 98 ? -26.384 7.642 22.571 1.00 93.12 98 GLY A CA 1
ATOM 810 C C . GLY A 1 98 ? -26.724 6.374 21.787 1.00 93.12 98 GLY A C 1
ATOM 811 O O . GLY A 1 98 ? -27.766 5.779 22.046 1.00 93.12 98 GLY A O 1
ATOM 812 N N . ALA A 1 99 ? -25.878 5.955 20.840 1.00 90.75 99 ALA A N 1
ATOM 813 C CA . ALA A 1 99 ? -26.051 4.667 20.174 1.00 90.75 99 ALA A CA 1
ATOM 814 C C . ALA A 1 99 ? -25.903 3.505 21.171 1.00 90.75 99 ALA A C 1
ATOM 816 O O . ALA A 1 99 ? -25.072 3.544 22.085 1.00 90.75 99 ALA A O 1
ATOM 817 N N . GLU A 1 100 ? -26.698 2.453 20.980 1.00 93.56 100 GLU A N 1
ATOM 818 C CA . GLU A 1 100 ? -26.663 1.282 21.844 1.00 93.56 100 GLU A CA 1
ATOM 819 C C . GLU A 1 100 ? -25.371 0.487 21.617 1.00 93.56 100 GLU A C 1
ATOM 821 O O . GLU A 1 100 ? -24.969 0.191 20.490 1.00 93.56 100 GLU A O 1
ATOM 826 N N . LYS A 1 101 ? -24.694 0.131 22.714 1.00 90.69 101 LYS A N 1
ATOM 827 C CA . LYS A 1 101 ? -23.402 -0.570 22.673 1.00 90.69 101 LYS A CA 1
ATOM 828 C C . LYS A 1 101 ? -23.483 -1.890 21.900 1.00 90.69 101 LYS A C 1
ATOM 830 O O . LYS A 1 101 ? -22.535 -2.248 21.212 1.00 90.69 101 LYS A O 1
ATOM 835 N N . ASN A 1 102 ? -24.619 -2.578 22.001 1.00 90.50 102 ASN A N 1
ATOM 836 C CA . ASN A 1 102 ? -24.846 -3.873 21.368 1.00 90.50 102 ASN A CA 1
ATOM 837 C C . ASN A 1 102 ? -24.888 -3.762 19.832 1.00 90.50 102 ASN A C 1
ATOM 839 O O . ASN A 1 102 ? -24.278 -4.568 19.132 1.00 90.50 102 ASN A O 1
ATOM 843 N N . ASP A 1 103 ? -25.519 -2.708 19.307 1.00 89.12 103 ASP A N 1
ATOM 844 C CA . ASP A 1 103 ? -25.572 -2.444 17.866 1.00 89.12 103 ASP A CA 1
ATOM 845 C C . ASP A 1 103 ? -24.186 -2.092 17.316 1.00 89.12 103 ASP A C 1
ATOM 847 O O . ASP A 1 103 ? -23.768 -2.591 16.267 1.00 89.12 103 ASP A O 1
ATOM 851 N N . LEU A 1 104 ? -23.425 -1.279 18.055 1.00 88.19 104 LEU A N 1
ATOM 852 C CA . LEU A 1 104 ? -22.060 -0.914 17.676 1.00 88.19 104 LEU A CA 1
ATOM 853 C C . LEU A 1 104 ? -21.121 -2.124 17.654 1.00 88.19 104 LEU A C 1
ATOM 855 O O . LEU A 1 104 ? -20.324 -2.269 16.725 1.00 88.19 104 LEU A O 1
ATOM 859 N N . GLU A 1 105 ? -21.225 -3.010 18.646 1.00 89.75 105 GLU A N 1
ATOM 860 C CA . GLU A 1 105 ? -20.457 -4.258 18.692 1.00 89.75 105 GLU A CA 1
ATOM 861 C C . GLU A 1 105 ? -20.816 -5.208 17.544 1.00 89.75 105 GLU A C 1
ATOM 863 O O . GLU A 1 105 ? -19.954 -5.968 17.099 1.00 89.75 105 GLU A O 1
ATOM 868 N N . HIS A 1 106 ? -22.034 -5.129 17.001 1.00 90.06 106 HIS A N 1
ATOM 869 C CA . HIS A 1 106 ? -22.426 -5.934 15.848 1.00 90.06 106 HIS A CA 1
ATOM 870 C C . HIS A 1 106 ? -21.872 -5.396 14.515 1.00 90.06 106 HIS A C 1
ATOM 872 O O . HIS A 1 106 ? -21.557 -6.186 13.619 1.00 90.06 106 HIS A O 1
ATOM 878 N N . VAL A 1 107 ? -21.709 -4.074 14.383 1.00 87.12 107 VAL A N 1
ATOM 879 C CA . VAL A 1 107 ? -21.201 -3.409 13.163 1.00 87.12 107 VAL A CA 1
ATOM 880 C C . VAL A 1 107 ? -19.669 -3.416 13.088 1.00 87.12 107 VAL A C 1
ATOM 882 O O . VAL A 1 107 ? -19.094 -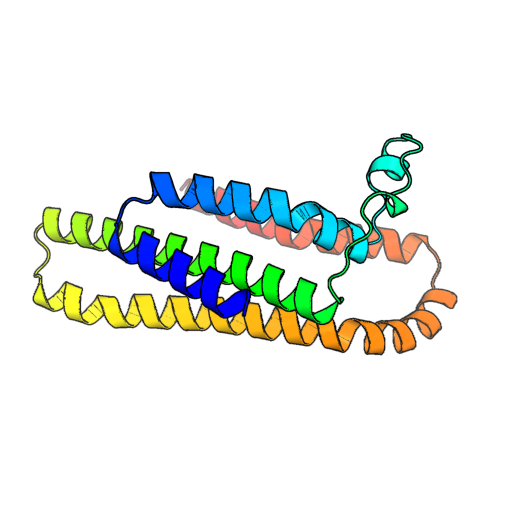3.525 11.998 1.00 87.12 107 VAL A O 1
ATOM 885 N N . LEU A 1 108 ? -18.990 -3.353 14.238 1.00 86.88 108 LEU A N 1
ATOM 886 C CA . LEU A 1 108 ? -17.529 -3.283 14.338 1.00 86.88 108 LEU A CA 1
ATOM 887 C C . LEU A 1 108 ? -16.784 -4.395 13.558 1.00 86.88 108 LEU A C 1
ATOM 889 O O . LEU A 1 108 ? -15.850 -4.068 12.815 1.00 86.88 108 LEU A O 1
ATOM 893 N N . PRO A 1 109 ? -17.183 -5.683 13.633 1.00 87.19 109 PRO A N 1
ATOM 894 C CA . PRO A 1 109 ? -16.538 -6.759 12.884 1.00 87.19 109 PRO A CA 1
ATOM 895 C C . PRO A 1 109 ? -16.671 -6.572 11.371 1.00 87.19 109 PRO A C 1
ATOM 897 O O . PRO A 1 109 ? -15.732 -6.873 10.637 1.00 87.19 109 PRO A O 1
ATOM 900 N N . GLY A 1 110 ? -17.801 -6.031 10.900 1.00 87.31 110 GLY A N 1
ATOM 901 C CA . GLY A 1 110 ? -18.025 -5.737 9.484 1.00 87.31 110 GLY A CA 1
ATOM 902 C C . GLY A 1 110 ? -17.066 -4.666 8.963 1.00 87.31 110 GLY A C 1
ATOM 903 O O . GLY A 1 110 ? -16.425 -4.856 7.927 1.00 87.31 110 GLY A O 1
ATOM 904 N N . MET A 1 111 ? -16.886 -3.579 9.719 1.00 84.94 111 MET A N 1
ATOM 905 C CA . MET A 1 111 ? -15.930 -2.517 9.374 1.00 84.94 111 MET A CA 1
ATOM 906 C C . MET A 1 111 ? -14.479 -3.024 9.376 1.00 84.94 111 MET A C 1
ATOM 908 O O . MET A 1 111 ? -13.699 -2.702 8.473 1.00 84.94 111 MET A O 1
ATOM 912 N N . MET A 1 112 ? -14.114 -3.859 10.355 1.00 86.19 112 MET A N 1
ATOM 913 C CA . MET A 1 112 ? -12.787 -4.483 10.414 1.00 86.19 112 MET A CA 1
ATOM 914 C C . MET A 1 112 ? -12.556 -5.457 9.254 1.00 86.19 112 MET A C 1
ATOM 916 O O . MET A 1 112 ? -11.493 -5.426 8.631 1.00 86.19 112 MET A O 1
ATOM 920 N N . MET A 1 113 ? -13.546 -6.289 8.922 1.00 88.56 113 MET A N 1
ATOM 921 C CA . MET A 1 113 ? -13.459 -7.245 7.817 1.00 88.56 113 MET A CA 1
ATOM 922 C C . MET A 1 113 ? -13.322 -6.534 6.470 1.00 88.56 113 MET A C 1
ATOM 924 O O . MET A 1 113 ? -12.481 -6.924 5.661 1.00 88.56 113 MET A O 1
ATOM 928 N N . PHE A 1 114 ? -14.086 -5.461 6.244 1.00 86.56 114 PHE A N 1
ATOM 929 C CA . PHE A 1 114 ? -13.965 -4.647 5.035 1.00 86.56 114 PHE A CA 1
ATOM 930 C C . PHE A 1 114 ? -12.570 -4.021 4.913 1.00 86.56 114 PHE A C 1
ATOM 932 O O . PHE A 1 114 ? -11.942 -4.094 3.857 1.00 86.56 114 PHE A O 1
ATOM 939 N N . THR A 1 115 ? -12.044 -3.485 6.016 1.00 86.88 115 THR A N 1
ATOM 940 C CA . THR A 1 115 ? -10.687 -2.922 6.067 1.00 86.88 115 THR A CA 1
ATOM 941 C C . THR A 1 115 ? -9.628 -3.979 5.734 1.00 86.88 115 THR A C 1
ATOM 943 O O . THR A 1 115 ? -8.730 -3.726 4.930 1.00 86.88 115 THR A O 1
ATOM 946 N N . LEU A 1 116 ? -9.746 -5.183 6.305 1.00 87.12 116 LEU A N 1
ATOM 947 C CA . LEU A 1 116 ? -8.854 -6.310 6.018 1.00 87.12 116 LEU A CA 1
ATOM 948 C C . LEU A 1 116 ? -8.931 -6.750 4.553 1.00 87.12 116 LEU A C 1
ATOM 950 O O . LEU A 1 116 ? -7.893 -6.983 3.936 1.00 87.12 116 LEU A O 1
ATOM 954 N N . LEU A 1 117 ? -10.134 -6.829 3.980 1.00 89.25 117 LEU A N 1
ATOM 955 C CA . LEU A 1 117 ? -10.337 -7.161 2.568 1.00 89.25 117 LEU A CA 1
ATOM 956 C C . LEU A 1 117 ? -9.710 -6.117 1.642 1.00 89.25 117 LEU A C 1
ATOM 958 O O . LEU A 1 117 ? -9.037 -6.475 0.675 1.00 89.25 117 LEU A O 1
ATOM 962 N N . LEU A 1 118 ? -9.889 -4.832 1.939 1.00 86.50 118 LEU A N 1
ATOM 963 C CA . LEU A 1 118 ? -9.354 -3.741 1.128 1.00 86.50 118 LEU A CA 1
ATOM 964 C C . LEU A 1 118 ? -7.820 -3.678 1.201 1.00 86.50 118 LEU A C 1
ATOM 966 O O . LEU A 1 118 ? -7.144 -3.615 0.171 1.00 86.50 118 LEU A O 1
ATOM 970 N N . ALA A 1 119 ? -7.255 -3.774 2.405 1.00 86.06 119 ALA A N 1
ATOM 971 C CA . ALA A 1 119 ? -5.808 -3.815 2.605 1.00 86.06 119 ALA A CA 1
ATOM 972 C C . ALA A 1 119 ? -5.184 -5.088 1.999 1.00 86.06 119 ALA A C 1
ATOM 974 O O . ALA A 1 119 ? -4.138 -5.028 1.346 1.00 86.06 119 ALA A O 1
ATOM 975 N N . GLY A 1 120 ? -5.847 -6.236 2.165 1.00 87.06 120 GLY A N 1
ATOM 976 C CA . GLY A 1 120 ? -5.418 -7.528 1.634 1.00 87.06 120 GLY A CA 1
ATOM 977 C C . GLY A 1 120 ? -5.457 -7.587 0.108 1.00 87.06 120 GLY A C 1
ATOM 978 O O . GLY A 1 120 ? -4.467 -7.973 -0.510 1.00 87.06 120 GLY A O 1
ATOM 979 N N . SER A 1 121 ? -6.550 -7.141 -0.513 1.00 87.44 121 SER A N 1
ATOM 980 C CA . SER A 1 121 ? -6.677 -7.080 -1.978 1.00 87.44 121 SER A CA 1
ATOM 981 C C . SER A 1 121 ? -5.667 -6.117 -2.601 1.00 87.44 121 SER A C 1
ATOM 983 O O . SER A 1 121 ? -5.019 -6.476 -3.581 1.00 87.44 121 SER A O 1
ATOM 985 N N . SER A 1 122 ? -5.441 -4.950 -1.991 1.00 86.56 122 SER A N 1
ATOM 986 C CA . SER A 1 122 ? -4.419 -3.994 -2.442 1.00 86.56 122 SER A CA 1
ATOM 987 C C . SER A 1 122 ? -3.007 -4.579 -2.347 1.00 86.56 122 SER A C 1
ATOM 989 O O . SER A 1 122 ? -2.193 -4.423 -3.261 1.00 86.56 122 SER A O 1
ATOM 991 N N . THR A 1 123 ? -2.725 -5.306 -1.262 1.00 86.88 123 THR A N 1
ATOM 992 C CA . THR A 1 123 ? -1.451 -6.012 -1.067 1.00 86.88 123 THR A CA 1
ATOM 993 C C . THR A 1 123 ? -1.256 -7.100 -2.124 1.00 86.88 123 THR A C 1
ATOM 995 O O . THR A 1 123 ? -0.204 -7.165 -2.763 1.00 86.88 123 THR A O 1
ATOM 998 N N . ALA A 1 124 ? -2.280 -7.924 -2.353 1.00 89.12 124 ALA A N 1
ATOM 999 C CA . ALA A 1 124 ? -2.254 -8.990 -3.348 1.00 89.12 124 ALA A CA 1
ATOM 1000 C C . ALA A 1 124 ? -2.092 -8.438 -4.772 1.00 89.12 124 ALA A C 1
ATOM 1002 O O . ALA A 1 124 ? -1.263 -8.940 -5.529 1.00 89.12 124 ALA A O 1
ATOM 1003 N N . ALA A 1 125 ? -2.816 -7.370 -5.117 1.00 88.00 125 ALA A N 1
ATOM 1004 C CA . ALA A 1 125 ? -2.690 -6.691 -6.402 1.00 88.00 125 ALA A CA 1
ATOM 1005 C C . ALA A 1 125 ? -1.279 -6.114 -6.596 1.00 88.00 125 ALA A C 1
ATOM 1007 O O . ALA A 1 125 ? -0.681 -6.304 -7.652 1.00 88.00 125 ALA A O 1
ATOM 1008 N N . SER A 1 126 ? -0.708 -5.484 -5.565 1.00 85.12 126 SER A N 1
ATOM 1009 C CA . SER A 1 126 ? 0.653 -4.930 -5.617 1.00 85.12 126 SER A CA 1
ATOM 1010 C C . SER A 1 126 ? 1.710 -6.017 -5.836 1.00 85.12 126 SER A C 1
ATOM 1012 O O . SER A 1 126 ? 2.618 -5.844 -6.653 1.00 85.12 126 SER A O 1
ATOM 1014 N N . LEU A 1 127 ? 1.578 -7.162 -5.156 1.00 86.88 127 LEU A N 1
ATOM 1015 C CA . LEU A 1 127 ? 2.442 -8.324 -5.380 1.00 86.88 127 LEU A CA 1
ATOM 1016 C C . LEU A 1 127 ? 2.273 -8.879 -6.796 1.00 86.88 127 LEU A C 1
ATOM 1018 O O . LEU A 1 127 ? 3.269 -9.078 -7.490 1.00 86.88 127 LEU A O 1
ATOM 1022 N N . ALA A 1 128 ? 1.032 -9.079 -7.246 1.00 88.00 128 ALA A N 1
ATOM 1023 C CA . ALA A 1 128 ? 0.741 -9.586 -8.583 1.00 88.00 128 ALA A CA 1
ATOM 1024 C C . ALA A 1 128 ? 1.358 -8.690 -9.663 1.00 88.00 128 ALA A C 1
ATOM 1026 O O . ALA A 1 128 ? 2.075 -9.183 -10.531 1.00 88.00 128 ALA A O 1
ATOM 1027 N N . VAL A 1 129 ? 1.169 -7.371 -9.567 1.00 86.56 129 VAL A N 1
ATOM 1028 C CA . VAL A 1 129 ? 1.787 -6.400 -10.481 1.00 86.56 129 VAL A CA 1
ATOM 1029 C C . VAL A 1 129 ? 3.311 -6.505 -10.430 1.00 86.56 129 VAL A C 1
ATOM 1031 O O . VAL A 1 129 ? 3.943 -6.597 -11.478 1.00 86.56 129 VAL A O 1
ATOM 1034 N N . SER A 1 130 ? 3.909 -6.576 -9.240 1.00 83.12 130 SER A N 1
ATOM 1035 C CA . SER A 1 130 ? 5.369 -6.671 -9.085 1.00 83.12 130 SER A CA 1
ATOM 1036 C C . SER A 1 130 ? 5.963 -7.906 -9.772 1.00 83.12 130 SER A C 1
ATOM 1038 O O . SER A 1 130 ? 7.012 -7.809 -10.409 1.00 83.12 130 SER A O 1
ATOM 1040 N N . TYR A 1 131 ? 5.281 -9.053 -9.701 1.00 84.62 131 TYR A N 1
ATOM 1041 C CA . TYR A 1 131 ? 5.701 -10.279 -10.389 1.00 84.62 131 TYR A CA 1
ATOM 1042 C C . TYR A 1 131 ? 5.388 -10.277 -11.889 1.00 84.62 131 TYR A C 1
ATOM 1044 O O . TYR A 1 131 ? 6.118 -10.889 -12.668 1.00 84.62 131 TYR A O 1
ATOM 1052 N N . LEU A 1 132 ? 4.331 -9.583 -12.311 1.00 85.69 132 LEU A N 1
ATOM 1053 C CA . LEU A 1 132 ? 3.939 -9.498 -13.716 1.00 85.69 132 LEU A CA 1
ATOM 1054 C C . LEU A 1 132 ? 4.755 -8.465 -14.506 1.00 85.69 132 LEU A C 1
ATOM 1056 O O . LEU A 1 132 ? 4.926 -8.636 -15.711 1.00 85.69 132 LEU A O 1
ATOM 1060 N N . ILE A 1 133 ? 5.304 -7.429 -13.862 1.00 82.88 133 ILE A N 1
ATOM 1061 C CA . ILE A 1 133 ? 6.149 -6.405 -14.505 1.00 82.88 133 ILE A CA 1
ATOM 1062 C C . ILE A 1 133 ? 7.256 -6.994 -15.400 1.00 82.88 133 ILE A C 1
ATOM 1064 O O . ILE A 1 133 ? 7.348 -6.560 -16.549 1.00 82.88 133 ILE A O 1
ATOM 1068 N N . PRO A 1 134 ? 8.102 -7.954 -14.969 1.00 80.44 134 PRO A N 1
ATOM 1069 C CA . PRO A 1 134 ? 9.143 -8.502 -15.843 1.00 80.44 134 PRO A CA 1
ATOM 1070 C C . PRO A 1 134 ? 8.573 -9.236 -17.065 1.00 80.44 134 PRO A C 1
ATOM 1072 O O . PRO A 1 134 ? 9.137 -9.126 -18.155 1.00 80.44 134 PRO A O 1
ATOM 1075 N N . VAL A 1 135 ? 7.435 -9.923 -16.910 1.00 82.62 135 VAL A N 1
ATOM 1076 C CA . VAL A 1 135 ? 6.737 -10.620 -18.005 1.00 82.62 135 VAL A CA 1
ATOM 1077 C C . VAL A 1 135 ? 6.204 -9.609 -19.017 1.00 82.62 135 VAL A C 1
ATOM 1079 O O . VAL A 1 135 ? 6.469 -9.716 -20.216 1.00 82.62 135 VAL A O 1
ATOM 1082 N N . PHE A 1 136 ? 5.522 -8.573 -18.526 1.00 80.88 136 PHE A N 1
ATOM 1083 C CA . PHE A 1 136 ? 5.034 -7.477 -19.350 1.00 80.88 136 PHE A CA 1
ATOM 1084 C C . PHE A 1 136 ? 6.173 -6.753 -20.048 1.00 80.88 136 PHE A C 1
ATOM 1086 O O . PHE A 1 136 ? 6.065 -6.490 -21.235 1.00 80.88 136 PHE A O 1
ATOM 1093 N N . ARG A 1 137 ? 7.290 -6.488 -19.368 1.00 76.81 137 ARG A N 1
ATOM 1094 C CA . ARG A 1 137 ? 8.440 -5.803 -19.965 1.00 76.81 137 ARG A CA 1
ATOM 1095 C C . ARG A 1 137 ? 9.014 -6.567 -21.156 1.00 76.81 137 ARG A C 1
ATOM 1097 O O . ARG A 1 137 ? 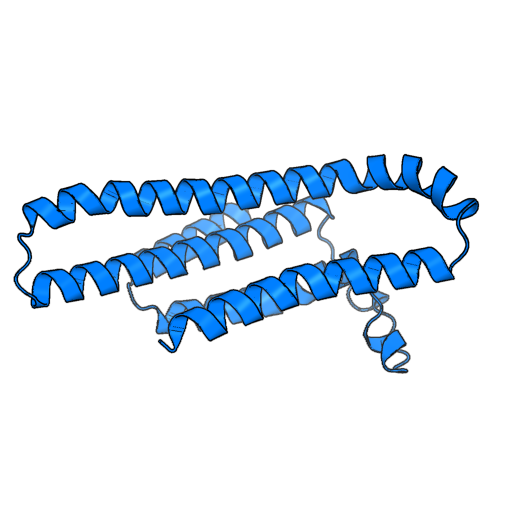9.398 -5.939 -22.137 1.00 76.81 137 ARG A O 1
ATOM 1104 N N . HIS A 1 138 ? 9.053 -7.898 -21.096 1.00 77.50 138 HIS A N 1
ATOM 1105 C CA . HIS A 1 138 ? 9.517 -8.704 -22.223 1.00 77.50 138 HIS A CA 1
ATOM 1106 C C . HIS A 1 138 ? 8.585 -8.578 -23.438 1.00 77.50 138 HIS A C 1
ATOM 1108 O O . HIS A 1 138 ? 9.059 -8.326 -24.542 1.00 77.50 138 HIS A O 1
ATOM 1114 N N . LEU A 1 139 ? 7.269 -8.654 -23.218 1.00 78.44 139 LEU A N 1
ATOM 1115 C CA . LEU A 1 139 ? 6.251 -8.507 -24.267 1.00 78.44 139 LEU A CA 1
ATOM 1116 C C . LEU A 1 139 ? 6.177 -7.076 -24.825 1.00 78.44 139 LEU A C 1
ATOM 1118 O O . LEU A 1 139 ? 6.089 -6.867 -26.033 1.00 78.44 139 LEU A O 1
ATOM 1122 N N . LEU A 1 140 ? 6.230 -6.079 -23.942 1.00 75.00 140 LEU A N 1
ATOM 1123 C CA . LEU A 1 140 ? 6.119 -4.666 -24.283 1.00 75.00 140 LEU A CA 1
ATOM 1124 C C . LEU A 1 140 ? 7.368 -4.144 -24.977 1.00 75.00 140 LEU A C 1
ATOM 1126 O O . LEU A 1 140 ? 7.217 -3.325 -25.868 1.00 75.00 140 LEU A O 1
ATOM 1130 N N . ASN A 1 141 ? 8.577 -4.608 -24.651 1.00 75.25 141 ASN A N 1
ATOM 1131 C CA . ASN A 1 141 ? 9.783 -4.147 -25.350 1.00 75.25 141 ASN A CA 1
ATOM 1132 C C . ASN A 1 141 ? 9.716 -4.418 -26.862 1.00 75.25 141 ASN A C 1
ATOM 1134 O O . ASN A 1 141 ? 10.149 -3.579 -27.649 1.00 75.25 141 ASN A O 1
ATOM 1138 N N . SER A 1 142 ? 9.123 -5.543 -27.272 1.00 72.56 142 SER A N 1
ATOM 1139 C CA . SER A 1 142 ? 8.907 -5.867 -28.686 1.00 72.56 142 SER A CA 1
ATOM 1140 C C . SER A 1 142 ? 7.920 -4.916 -29.369 1.00 72.56 142 SER A C 1
ATOM 1142 O O . SER A 1 142 ? 8.073 -4.630 -30.551 1.00 72.56 142 SER A O 1
ATOM 1144 N N . ILE A 1 143 ? 6.931 -4.403 -28.632 1.00 72.50 143 ILE A N 1
ATOM 1145 C CA . ILE A 1 143 ? 5.876 -3.520 -29.152 1.00 72.50 143 ILE A CA 1
ATOM 1146 C C . ILE A 1 143 ? 6.305 -2.044 -29.084 1.00 72.50 143 ILE A C 1
ATOM 1148 O O . ILE A 1 143 ? 6.085 -1.284 -30.022 1.00 72.50 143 ILE A O 1
ATOM 1152 N N . ILE A 1 144 ? 6.960 -1.632 -27.998 1.00 68.81 144 ILE A N 1
ATOM 1153 C CA . ILE A 1 144 ? 7.449 -0.266 -27.764 1.00 68.81 144 ILE A CA 1
ATOM 1154 C C . ILE A 1 144 ? 8.512 0.111 -28.799 1.00 68.81 144 ILE A C 1
ATOM 1156 O O . ILE A 1 144 ? 8.533 1.254 -29.241 1.00 68.81 144 ILE A O 1
ATOM 1160 N N . ALA A 1 145 ? 9.339 -0.840 -29.249 1.00 69.56 145 ALA A N 1
ATOM 1161 C CA . ALA A 1 145 ? 10.312 -0.599 -30.317 1.00 69.56 145 ALA A CA 1
ATOM 1162 C C . ALA A 1 145 ? 9.668 -0.178 -31.656 1.00 69.56 145 ALA A C 1
ATOM 1164 O O . ALA A 1 145 ? 10.336 0.429 -32.489 1.00 69.56 145 ALA A O 1
ATOM 1165 N N . LEU A 1 146 ? 8.381 -0.481 -31.861 1.00 73.81 146 LEU A N 1
ATOM 1166 C CA . LEU A 1 146 ? 7.620 -0.139 -33.066 1.00 73.81 146 LEU A CA 1
ATOM 1167 C C . LEU A 1 146 ? 6.783 1.140 -32.905 1.00 73.81 146 LEU A C 1
ATOM 1169 O O . LEU A 1 146 ? 6.259 1.654 -33.893 1.00 73.81 146 LEU A O 1
ATOM 1173 N N . LEU A 1 147 ? 6.629 1.652 -31.680 1.00 70.00 147 LEU A N 1
ATOM 1174 C CA . LEU A 1 147 ? 5.729 2.762 -31.380 1.00 70.00 147 LEU A CA 1
ATOM 1175 C C . LEU A 1 147 ? 6.470 4.107 -31.388 1.00 70.00 147 LEU A C 1
ATOM 1177 O O . LEU A 1 147 ? 7.430 4.292 -30.639 1.00 70.00 147 LEU A O 1
ATOM 1181 N N . PRO A 1 148 ? 5.996 5.097 -32.168 1.00 80.06 148 PRO A N 1
ATOM 1182 C CA . PRO A 1 148 ? 6.526 6.450 -32.103 1.00 80.06 148 PRO A CA 1
ATOM 1183 C C . PRO A 1 148 ? 6.315 7.063 -30.711 1.00 80.06 148 PRO A C 1
ATOM 1185 O O . PRO A 1 148 ? 5.207 7.049 -30.170 1.00 80.06 148 PRO A O 1
ATOM 1188 N N . TYR A 1 149 ? 7.366 7.696 -30.184 1.00 73.19 149 TYR A N 1
ATOM 1189 C CA . TYR A 1 149 ? 7.387 8.414 -28.903 1.00 73.19 149 TYR A CA 1
ATOM 1190 C C . TYR A 1 149 ? 6.159 9.312 -28.600 1.00 73.19 149 TYR A C 1
ATOM 1192 O O . TYR A 1 149 ? 5.693 9.286 -27.457 1.00 73.19 149 TYR A O 1
ATOM 1200 N N . PRO A 1 150 ? 5.564 10.065 -29.557 1.00 81.19 150 PRO A N 1
ATOM 1201 C CA . PRO A 1 150 ? 4.397 10.909 -29.265 1.00 81.19 150 PRO A CA 1
ATOM 1202 C C . PRO A 1 150 ? 3.166 10.149 -28.746 1.00 81.19 150 PRO A C 1
ATOM 1204 O O . PRO A 1 150 ? 2.430 10.691 -27.923 1.00 81.19 150 PRO A O 1
ATOM 1207 N N . TYR A 1 151 ? 2.952 8.893 -29.150 1.00 78.69 151 TYR A N 1
ATOM 1208 C CA . TYR A 1 151 ? 1.803 8.112 -28.673 1.00 78.69 151 TYR A CA 1
ATOM 1209 C C . TYR A 1 151 ? 1.930 7.725 -27.195 1.00 78.69 151 TYR A C 1
ATOM 1211 O O . TYR A 1 151 ? 0.930 7.679 -26.481 1.00 78.69 151 TYR A O 1
ATOM 1219 N N . ILE A 1 152 ? 3.158 7.506 -26.716 1.00 76.56 152 ILE A N 1
ATOM 1220 C CA . ILE A 1 152 ? 3.430 7.198 -25.306 1.00 76.56 152 ILE A CA 1
ATOM 1221 C C . ILE A 1 152 ? 3.096 8.416 -24.437 1.00 76.56 152 ILE A C 1
ATOM 1223 O O . ILE A 1 152 ? 2.427 8.278 -23.415 1.00 76.56 152 ILE A O 1
ATOM 1227 N N . ILE A 1 153 ? 3.496 9.614 -24.875 1.00 80.88 153 ILE A N 1
ATOM 1228 C CA . ILE A 1 153 ? 3.221 10.868 -24.158 1.00 80.88 153 ILE A CA 1
ATOM 1229 C C . ILE A 1 153 ? 1.711 11.103 -24.036 1.00 80.88 153 ILE A C 1
ATOM 1231 O O . ILE A 1 153 ? 1.220 11.365 -22.939 1.00 80.88 153 ILE A O 1
ATOM 1235 N N . ILE A 1 154 ? 0.964 10.962 -25.136 1.00 82.75 154 ILE A N 1
ATOM 1236 C CA . ILE A 1 154 ? -0.498 11.134 -25.132 1.00 82.75 154 ILE A CA 1
ATOM 1237 C C . ILE A 1 154 ? -1.159 10.107 -24.205 1.00 82.75 154 ILE A C 1
ATOM 1239 O O . ILE A 1 154 ? -2.050 10.460 -23.434 1.00 82.75 154 ILE A O 1
ATOM 1243 N N . GLY A 1 155 ? -0.690 8.856 -24.227 1.00 79.81 155 GLY A N 1
ATOM 1244 C CA . GLY A 1 155 ? -1.176 7.809 -23.331 1.00 79.81 155 GLY A CA 1
ATOM 1245 C C . GLY A 1 155 ? -1.006 8.170 -21.855 1.00 79.81 155 GLY A C 1
ATOM 1246 O O . GLY A 1 155 ? -1.963 8.063 -21.090 1.00 79.81 155 GLY A O 1
ATOM 1247 N N . VAL A 1 156 ? 0.175 8.661 -21.461 1.00 82.31 156 VAL A N 1
ATOM 1248 C CA . VAL A 1 156 ? 0.455 9.101 -20.081 1.00 82.31 156 VAL A CA 1
ATOM 1249 C C . VAL A 1 156 ? -0.418 10.298 -19.682 1.00 82.31 156 VAL A C 1
ATOM 1251 O O . VAL A 1 156 ? -0.948 10.333 -18.570 1.00 82.31 156 VAL A O 1
ATOM 1254 N N . ILE A 1 157 ? -0.622 11.258 -20.587 1.00 86.69 157 ILE A N 1
ATOM 1255 C CA . ILE A 1 157 ? -1.492 12.417 -20.337 1.00 86.69 157 ILE A CA 1
ATOM 1256 C C . ILE A 1 157 ? -2.945 11.965 -20.130 1.00 86.69 157 ILE A C 1
ATOM 1258 O O . ILE A 1 157 ? -3.573 12.350 -19.148 1.00 86.69 157 ILE A O 1
ATOM 1262 N N . CYS A 1 158 ? -3.474 11.085 -20.982 1.00 83.69 158 CYS A N 1
ATOM 1263 C CA . CYS A 1 158 ? -4.830 10.556 -20.810 1.00 83.69 158 CYS A CA 1
ATOM 1264 C C . CYS A 1 158 ? -4.986 9.768 -19.502 1.00 83.69 158 CYS A C 1
ATOM 1266 O O . CYS A 1 158 ? -5.967 9.958 -18.783 1.00 83.69 158 CYS A O 1
ATOM 1268 N N . LEU A 1 159 ? -4.010 8.921 -19.162 1.00 86.75 159 LEU A N 1
ATOM 1269 C CA . LEU A 1 159 ? -4.033 8.120 -17.933 1.00 86.75 159 LEU A CA 1
ATOM 1270 C C . LEU A 1 159 ? -4.012 8.969 -16.661 1.00 86.75 159 LEU A C 1
ATOM 1272 O O . LEU A 1 159 ? -4.559 8.540 -15.650 1.00 86.75 159 LEU A O 1
ATOM 1276 N N . THR A 1 160 ? -3.406 10.156 -16.701 1.00 84.19 160 THR A N 1
ATOM 1277 C CA . THR A 1 160 ? -3.399 11.084 -15.561 1.00 84.19 160 THR A CA 1
ATOM 1278 C C . THR A 1 160 ? -4.643 11.971 -15.520 1.00 84.19 160 THR A C 1
ATOM 1280 O O . THR A 1 160 ? -5.145 12.238 -14.431 1.00 84.19 160 THR A O 1
ATOM 1283 N N . ILE A 1 161 ? -5.201 12.367 -16.670 1.00 90.44 161 ILE A N 1
ATOM 1284 C CA . ILE A 1 161 ? -6.420 13.191 -16.742 1.00 90.44 161 ILE A CA 1
ATOM 1285 C C . ILE A 1 161 ? -7.657 12.438 -16.238 1.00 90.44 161 ILE A C 1
ATOM 1287 O O . ILE A 1 161 ? -8.455 13.022 -15.510 1.00 90.44 161 ILE A O 1
ATOM 1291 N N . ILE A 1 162 ? -7.816 11.151 -16.566 1.00 84.44 162 ILE A N 1
ATOM 1292 C CA . ILE A 1 162 ? -8.989 10.352 -16.158 1.00 84.44 162 ILE A CA 1
ATOM 1293 C C . ILE A 1 162 ? -9.222 10.365 -14.631 1.00 84.44 162 ILE A C 1
ATOM 1295 O O . ILE A 1 162 ? -10.308 10.765 -14.205 1.00 84.44 162 ILE A O 1
ATOM 1299 N N . PRO A 1 163 ? -8.253 9.977 -13.777 1.00 84.75 163 PRO A N 1
ATOM 1300 C CA . PRO A 1 163 ? -8.449 10.013 -12.330 1.00 84.75 163 PRO A CA 1
ATOM 1301 C C . PRO A 1 163 ? -8.620 11.442 -11.807 1.00 84.75 163 PRO A C 1
ATOM 1303 O O . PRO A 1 163 ? -9.375 11.658 -10.863 1.00 84.75 163 PRO A O 1
ATOM 1306 N N . LEU A 1 164 ? -7.983 12.429 -12.440 1.00 87.38 164 LEU A N 1
ATOM 1307 C CA . LEU A 1 164 ? -8.098 13.836 -12.061 1.00 87.38 164 LEU A CA 1
ATOM 1308 C C . LEU A 1 164 ? -9.524 14.363 -12.300 1.00 87.38 164 LEU A C 1
ATOM 1310 O O . LEU A 1 164 ? -10.099 15.004 -11.422 1.00 87.38 164 LEU A O 1
ATOM 1314 N N . CYS A 1 165 ? -10.142 14.004 -13.428 1.00 87.25 165 CYS A N 1
ATOM 1315 C CA . CYS A 1 165 ? -11.548 14.294 -13.708 1.00 87.25 165 CYS A CA 1
ATOM 1316 C C . CYS A 1 165 ? -12.493 13.620 -12.706 1.00 87.25 165 CYS A C 1
ATOM 1318 O O . CYS A 1 165 ? -13.447 14.252 -12.260 1.00 87.25 165 CYS A O 1
ATOM 1320 N N . ILE A 1 166 ? -12.221 12.369 -12.318 1.00 86.69 166 ILE A N 1
ATOM 1321 C CA . ILE A 1 166 ? -13.022 11.654 -11.313 1.00 86.69 166 ILE A CA 1
ATOM 1322 C C . ILE A 1 166 ? -12.953 12.373 -9.959 1.00 86.69 166 ILE A C 1
ATOM 1324 O O . ILE A 1 166 ? -13.984 12.581 -9.324 1.00 86.69 166 ILE A O 1
ATOM 1328 N N . ILE A 1 167 ? -11.762 12.801 -9.532 1.00 87.88 167 ILE A N 1
ATOM 1329 C CA . ILE A 1 167 ? -11.581 13.547 -8.278 1.00 87.88 167 ILE A CA 1
ATOM 1330 C C . ILE A 1 167 ? -12.355 14.870 -8.313 1.00 87.88 167 ILE A C 1
ATOM 1332 O O . ILE A 1 167 ? -13.067 15.180 -7.359 1.00 87.88 167 ILE A O 1
ATOM 1336 N N . ILE A 1 168 ? -12.256 15.629 -9.412 1.00 89.69 168 ILE A N 1
ATOM 1337 C CA . ILE A 1 168 ? -12.991 16.893 -9.577 1.00 89.69 168 ILE A CA 1
ATOM 1338 C C . ILE A 1 168 ? -14.502 16.648 -9.519 1.00 89.69 168 ILE A C 1
ATOM 1340 O O . ILE A 1 168 ? -15.202 17.368 -8.814 1.00 89.69 168 ILE A O 1
ATOM 1344 N N . TYR A 1 169 ? -14.990 15.613 -10.204 1.00 87.38 169 TYR A N 1
ATOM 1345 C CA . TYR A 1 169 ? -16.407 15.254 -10.221 1.00 87.38 169 TYR A CA 1
ATOM 1346 C C . TYR A 1 169 ? -16.941 14.911 -8.821 1.00 87.38 169 TYR A C 1
ATOM 1348 O O . TYR A 1 169 ? -18.002 15.390 -8.422 1.00 87.38 169 TYR A O 1
ATOM 1356 N N . PHE A 1 170 ? -16.192 14.126 -8.040 1.00 81.06 170 PHE A N 1
ATOM 1357 C CA . PHE A 1 170 ? -16.579 13.815 -6.662 1.00 81.06 170 PHE A CA 1
ATOM 1358 C C . PHE A 1 170 ? -16.523 15.036 -5.739 1.00 81.06 170 PHE A C 1
ATOM 1360 O O . PHE A 1 170 ? -17.338 15.138 -4.826 1.00 81.06 170 PHE A O 1
ATOM 1367 N N . HIS A 1 171 ? -15.594 15.967 -5.965 1.00 77.19 171 HIS A N 1
ATOM 1368 C CA . HIS A 1 171 ? -15.505 17.182 -5.158 1.00 77.19 171 HIS A CA 1
ATOM 1369 C C . HIS A 1 171 ? -16.624 18.180 -5.481 1.00 77.19 171 HIS A C 1
ATOM 1371 O O . HIS A 1 171 ? -17.170 18.791 -4.566 1.00 77.19 171 HIS A O 1
ATOM 1377 N N . SER A 1 172 ? -17.015 18.316 -6.753 1.00 76.69 172 SER A N 1
ATOM 1378 C CA . SER A 1 172 ? -18.111 19.211 -7.142 1.00 76.69 172 SER A CA 1
ATOM 1379 C C . SER A 1 172 ? -19.473 18.726 -6.645 1.00 76.69 172 SER A C 1
ATOM 1381 O O . SER A 1 172 ? -20.298 19.547 -6.271 1.00 76.69 172 SER A O 1
ATOM 1383 N N . GLY A 1 173 ? -19.702 17.409 -6.598 1.00 59.81 173 GLY A N 1
ATOM 1384 C CA . GLY A 1 173 ? -20.962 16.836 -6.106 1.00 59.81 173 GLY A CA 1
ATOM 1385 C C . GLY A 1 173 ? -21.132 16.840 -4.581 1.00 59.81 173 GLY A C 1
ATOM 1386 O O . GLY A 1 173 ? -22.201 16.491 -4.101 1.00 59.81 173 GLY A O 1
ATOM 1387 N N . ALA A 1 174 ? -20.096 17.199 -3.814 1.00 52.97 174 ALA A N 1
ATOM 1388 C CA . ALA A 1 174 ? -20.148 17.282 -2.351 1.00 52.97 174 ALA A CA 1
ATOM 1389 C C . ALA A 1 174 ? -20.462 18.699 -1.826 1.00 52.97 174 ALA A C 1
ATOM 1391 O O . ALA A 1 174 ? -20.487 18.902 -0.613 1.00 52.97 174 ALA A O 1
ATOM 1392 N N . SER A 1 175 ? -20.637 19.676 -2.726 1.00 51.91 175 SER A N 1
ATOM 1393 C CA . SER A 1 175 ? -20.885 21.085 -2.392 1.00 51.91 175 SER A CA 1
ATOM 1394 C C . SER A 1 175 ? -22.328 21.549 -2.657 1.00 51.91 175 SER A C 1
ATOM 1396 O O . SER A 1 175 ? -22.590 22.743 -2.502 1.00 51.91 175 SER A O 1
ATOM 1398 N N . ASP A 1 176 ? -23.223 20.625 -3.015 1.00 44.56 176 ASP A N 1
ATOM 1399 C CA . ASP A 1 176 ? -24.684 20.802 -3.070 1.00 44.56 176 ASP A CA 1
ATOM 1400 C C . ASP A 1 176 ? -25.346 20.049 -1.903 1.00 44.56 176 ASP A C 1
ATOM 1402 O O . ASP A 1 176 ? -26.342 20.569 -1.346 1.00 44.56 176 ASP A O 1
#

Radius of gyration: 21.47 Å; chains: 1; bounding box: 52×33×57 Å

pLDDT: mean 76.86, std 11.92, range [44.56, 94.06]

Foldseek 3Di:
DVLVVVVVVLVVVVVVLDPVVVVVVLVVLCVVLVLVVVLVVPPPVVVVVVHPDDSVVSDDPDDPVRSLVSVLSSVLSVQLVVQVNVLVVVLVVCVVVVDDPVVSVVCSVVSNVVSCVVSVVVSVVSVVCVVCVVVVCVVVVVVVVVDDPVVVVVVVVVVVVVVVVVVVVVVVVVVD

Secondary structure (DSSP, 8-state):
-HHHHHHHHHHHHHHH--HHHHHHHHHHHHHHHHHHHHHHH---HHHHTT----GGGG--SS-HHHHHHHHHHHHHHHHHHHHHHHHHHHHHHHHHTT--HHHHHHHHHHHHHHHHHHHHHHHHHHHHHHHHHHHHHHHHHHHHTTS-HHHHHHHHHHHHHHHHHHHHHHHHTT--